Protein AF-A0A6A6DYI1-F1 (afdb_monomer_lite)

Sequence (62 aa):
RAQAITLYTEGVPNSRIRKATGLGRSIIKDIVKEAKARGYNPEVSKTVIIAHVIDKPRSGRP

Secondary structure (DSSP, 8-state):
-HHHHHHHHTT--HHHHHHHH---HHHHHHHHHHHHHTT--TTT-----GGGG---------

Foldseek 3Di:
DLQLLLCVLVVNDPVVSCVVPVDDPVRSVVLNVQLVVVPDDCVVDSDRDCVSVPDDPPPDDD

pLDDT: mean 74.63, std 11.12, range [52.41, 87.62]

Organism: NCBI:txid1314779

Structure (mmCIF, N/CA/C/O backbone):
data_AF-A0A6A6DYI1-F1
#
_entry.id   AF-A0A6A6DYI1-F1
#
loop_
_atom_site.group_PDB
_atom_site.id
_atom_site.type_symbol
_atom_site.label_atom_id
_atom_site.label_alt_id
_atom_site.label_comp_id
_atom_site.label_asym_id
_atom_site.label_entity_id
_atom_site.label_seq_id
_atom_site.pdbx_PDB_ins_code
_atom_site.Cartn_x
_atom_site.Cartn_y
_atom_site.Cartn_z
_atom_site.occupancy
_atom_site.B_iso_or_equiv
_atom_site.auth_seq_id
_atom_site.auth_comp_id
_atom_site.auth_asym_id
_atom_site.auth_atom_id
_atom_site.pdbx_PDB_model_num
ATOM 1 N N . ARG A 1 1 ? 0.491 -3.130 -7.800 1.00 73.19 1 ARG A N 1
ATOM 2 C CA . ARG A 1 1 ? 0.407 -1.984 -6.855 1.00 73.19 1 ARG A CA 1
ATOM 3 C C . ARG A 1 1 ? -0.699 -2.166 -5.808 1.00 73.19 1 ARG A C 1
ATOM 5 O O . ARG A 1 1 ? -0.384 -2.034 -4.636 1.00 73.19 1 ARG A O 1
ATOM 12 N N . ALA A 1 2 ? -1.929 -2.547 -6.187 1.00 74.44 2 ALA A N 1
ATOM 13 C CA . ALA A 1 2 ? -3.018 -2.823 -5.234 1.00 74.44 2 ALA A CA 1
ATOM 14 C C . ALA A 1 2 ? -2.626 -3.874 -4.179 1.00 74.44 2 ALA A C 1
ATOM 16 O O . ALA A 1 2 ? -2.661 -3.587 -2.992 1.00 74.44 2 ALA A O 1
ATOM 17 N N . GLN A 1 3 ? -2.081 -5.015 -4.620 1.00 78.38 3 GLN A N 1
ATOM 18 C CA . GLN A 1 3 ? -1.521 -6.039 -3.726 1.00 78.38 3 GLN A CA 1
ATOM 19 C C . GLN A 1 3 ? -0.441 -5.497 -2.775 1.00 78.38 3 GLN A C 1
ATOM 21 O O . GLN A 1 3 ? -0.373 -5.908 -1.627 1.00 78.38 3 GLN A O 1
ATOM 26 N N . ALA A 1 4 ? 0.400 -4.558 -3.226 1.00 81.50 4 ALA A N 1
ATOM 27 C CA . ALA A 1 4 ? 1.434 -3.974 -2.373 1.00 81.50 4 ALA A CA 1
ATOM 28 C C . ALA A 1 4 ? 0.830 -3.107 -1.263 1.00 81.50 4 ALA A C 1
ATOM 30 O O . ALA A 1 4 ? 1.322 -3.151 -0.142 1.00 81.50 4 ALA A O 1
ATOM 31 N N . ILE A 1 5 ? -0.235 -2.355 -1.566 1.00 80.44 5 ILE A N 1
ATOM 32 C CA . ILE A 1 5 ? -0.987 -1.578 -0.572 1.00 80.44 5 ILE A CA 1
ATOM 33 C C . ILE A 1 5 ? -1.627 -2.527 0.437 1.00 80.44 5 ILE A C 1
ATOM 35 O O . ILE A 1 5 ? -1.427 -2.336 1.630 1.00 80.44 5 ILE A O 1
ATOM 39 N N . THR A 1 6 ? -2.326 -3.564 -0.033 1.00 82.25 6 THR A N 1
ATOM 40 C CA . THR A 1 6 ? -3.000 -4.545 0.829 1.00 82.25 6 THR A CA 1
ATOM 41 C C . THR A 1 6 ? -2.015 -5.219 1.780 1.00 82.25 6 THR A C 1
ATOM 43 O O . THR A 1 6 ? -2.187 -5.150 2.995 1.00 82.25 6 THR A O 1
ATOM 46 N N . LEU A 1 7 ? -0.917 -5.767 1.250 1.00 84.00 7 LEU A N 1
ATOM 47 C CA . LEU A 1 7 ? 0.111 -6.418 2.064 1.00 84.00 7 LEU A CA 1
ATOM 48 C C . LEU A 1 7 ? 0.773 -5.432 3.040 1.00 84.00 7 LEU A C 1
ATOM 50 O O . LEU A 1 7 ? 1.071 -5.788 4.177 1.00 84.00 7 LEU A O 1
ATOM 54 N N . TYR A 1 8 ? 0.987 -4.180 2.624 1.00 82.94 8 TYR A N 1
ATOM 55 C CA . TYR A 1 8 ? 1.526 -3.144 3.507 1.00 82.94 8 TYR A CA 1
ATOM 56 C C . TYR A 1 8 ? 0.567 -2.828 4.659 1.00 82.94 8 TYR A C 1
ATOM 58 O O . TYR A 1 8 ? 1.005 -2.669 5.796 1.00 82.94 8 TYR A O 1
ATOM 66 N N . THR A 1 9 ? -0.737 -2.766 4.389 1.00 79.69 9 THR A N 1
ATOM 67 C CA . THR A 1 9 ? -1.758 -2.515 5.416 1.00 79.69 9 THR A CA 1
ATOM 68 C C . THR A 1 9 ? -1.997 -3.695 6.340 1.00 79.69 9 THR A C 1
ATOM 70 O O . THR A 1 9 ? -2.319 -3.491 7.503 1.00 79.69 9 THR A O 1
ATOM 73 N N . GLU A 1 10 ? -1.770 -4.916 5.864 1.00 82.31 10 GLU A N 1
ATOM 74 C CA . GLU A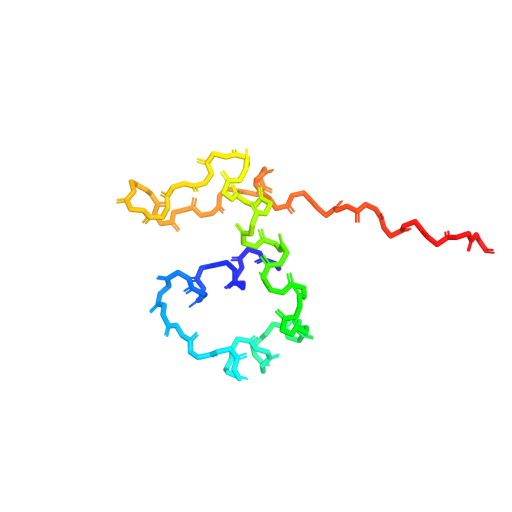 1 10 ? -1.777 -6.130 6.687 1.00 82.31 10 GLU A CA 1
ATOM 75 C C . GLU A 1 10 ? -0.524 -6.254 7.575 1.00 82.31 10 GLU A C 1
ATOM 77 O O . GLU A 1 10 ? -0.385 -7.219 8.322 1.00 82.31 10 GLU A O 1
ATOM 82 N N . GLY A 1 11 ? 0.403 -5.290 7.512 1.00 83.38 11 GLY A N 1
ATOM 83 C CA . GLY A 1 11 ? 1.623 -5.289 8.320 1.00 83.38 11 GLY A CA 1
ATOM 84 C C . GLY A 1 11 ? 2.701 -6.245 7.807 1.00 83.38 11 GLY A C 1
ATOM 85 O O . GLY A 1 11 ? 3.659 -6.546 8.523 1.00 83.38 11 GLY A O 1
ATOM 86 N N . VAL A 1 12 ? 2.587 -6.723 6.564 1.00 85.88 12 VAL A N 1
ATOM 87 C CA . VAL A 1 12 ? 3.582 -7.618 5.972 1.00 85.88 12 VAL A CA 1
ATOM 88 C C . VAL A 1 12 ? 4.922 -6.880 5.843 1.00 85.88 12 VAL A C 1
ATOM 90 O O . VAL A 1 12 ? 4.976 -5.751 5.346 1.00 85.88 12 VAL A O 1
ATOM 93 N N . PRO A 1 13 ? 6.052 -7.502 6.228 1.00 86.44 13 PRO A N 1
ATOM 94 C CA . PRO A 1 13 ? 7.357 -6.876 6.082 1.00 86.44 13 PRO A CA 1
ATOM 95 C C . PRO A 1 13 ? 7.655 -6.487 4.631 1.00 86.44 13 PRO A C 1
ATOM 97 O O . PRO A 1 13 ? 7.484 -7.287 3.708 1.00 86.44 13 PRO A O 1
ATOM 100 N N . ASN A 1 14 ? 8.218 -5.290 4.431 1.00 83.44 14 ASN A N 1
ATOM 101 C CA . ASN A 1 14 ? 8.575 -4.760 3.106 1.00 83.44 14 ASN A CA 1
ATOM 102 C C . ASN A 1 14 ? 9.426 -5.728 2.259 1.00 83.44 14 ASN A C 1
ATOM 104 O O . ASN A 1 14 ? 9.339 -5.712 1.034 1.00 83.44 14 ASN A O 1
ATOM 108 N N . SER A 1 15 ? 10.243 -6.580 2.887 1.00 85.62 15 SER A N 1
ATOM 109 C CA . SER A 1 15 ? 11.038 -7.608 2.200 1.00 85.62 15 SER A CA 1
ATOM 110 C C . SER A 1 15 ? 10.169 -8.657 1.497 1.00 85.62 15 SER A C 1
ATOM 112 O O . SER A 1 15 ? 10.475 -9.046 0.369 1.00 85.62 15 SER A O 1
ATOM 114 N N . ARG A 1 16 ? 9.070 -9.082 2.130 1.00 86.38 16 ARG A N 1
ATOM 115 C CA . ARG A 1 16 ? 8.093 -10.015 1.556 1.00 86.38 16 ARG A CA 1
ATOM 116 C C . ARG A 1 16 ? 7.233 -9.332 0.501 1.00 86.38 16 ARG A C 1
ATOM 118 O O . ARG A 1 16 ? 7.042 -9.905 -0.564 1.00 86.38 16 ARG A O 1
ATOM 125 N N . ILE A 1 17 ? 6.819 -8.085 0.736 1.00 85.38 17 ILE A N 1
ATOM 126 C CA . ILE A 1 17 ? 6.081 -7.291 -0.262 1.00 85.38 17 ILE A CA 1
ATOM 127 C C . ILE A 1 17 ? 6.919 -7.116 -1.529 1.00 85.38 17 ILE A C 1
ATOM 129 O O . ILE A 1 17 ? 6.417 -7.313 -2.634 1.00 85.38 17 ILE A O 1
ATOM 133 N N . ARG A 1 18 ? 8.216 -6.818 -1.384 1.00 86.50 18 ARG A N 1
ATOM 134 C CA . ARG A 1 18 ? 9.147 -6.716 -2.513 1.00 86.50 18 ARG A CA 1
ATOM 135 C C . ARG A 1 18 ? 9.263 -8.032 -3.277 1.00 86.50 18 ARG A C 1
ATOM 137 O O . ARG A 1 18 ? 9.245 -8.007 -4.499 1.00 86.50 18 ARG A O 1
ATOM 144 N N . LYS A 1 19 ? 9.363 -9.168 -2.578 1.00 87.62 19 LYS A N 1
ATOM 145 C CA . LYS A 1 19 ? 9.402 -10.493 -3.221 1.00 87.62 19 LYS A CA 1
ATOM 146 C C . LYS A 1 19 ? 8.102 -10.815 -3.964 1.00 87.62 19 LYS A C 1
ATOM 148 O O . LYS A 1 19 ? 8.167 -11.346 -5.061 1.00 87.62 19 LYS A O 1
ATOM 153 N N . ALA A 1 20 ? 6.952 -10.474 -3.387 1.00 83.50 20 ALA A N 1
ATOM 154 C CA . ALA A 1 20 ? 5.644 -10.777 -3.964 1.00 83.50 20 ALA A CA 1
ATOM 155 C C . ALA A 1 20 ? 5.271 -9.858 -5.138 1.00 83.50 20 ALA A C 1
ATOM 157 O O . ALA A 1 20 ? 4.641 -10.295 -6.091 1.00 83.50 20 ALA A O 1
ATOM 158 N N . THR A 1 21 ? 5.641 -8.577 -5.069 1.00 82.25 21 THR A N 1
ATOM 159 C CA . THR A 1 21 ? 5.168 -7.550 -6.016 1.00 82.25 21 THR A CA 1
ATOM 160 C C . THR A 1 21 ? 6.251 -7.035 -6.959 1.00 82.25 21 THR A C 1
ATOM 162 O O . THR A 1 21 ? 5.944 -6.293 -7.888 1.00 82.25 21 THR A O 1
ATOM 165 N N . GLY A 1 22 ? 7.521 -7.358 -6.699 1.00 85.00 22 GLY A N 1
ATOM 166 C CA . GLY A 1 22 ? 8.675 -6.831 -7.433 1.00 85.00 22 GLY A CA 1
ATOM 167 C C . GLY A 1 22 ? 8.943 -5.338 -7.203 1.00 85.00 22 GLY A C 1
ATOM 168 O O . GLY A 1 22 ? 9.886 -4.789 -7.768 1.00 85.00 22 GLY A O 1
ATOM 169 N N . LEU A 1 23 ? 8.140 -4.654 -6.380 1.00 83.38 23 LEU A N 1
ATOM 170 C CA . LEU A 1 23 ? 8.242 -3.209 -6.195 1.00 83.38 23 LEU A CA 1
ATOM 171 C C . LEU A 1 23 ? 9.330 -2.838 -5.186 1.00 83.38 23 LEU A C 1
ATOM 173 O O . LEU A 1 23 ? 9.444 -3.414 -4.102 1.00 83.38 23 LEU A O 1
ATOM 177 N N . GLY A 1 24 ? 10.110 -1.814 -5.531 1.00 82.31 24 GLY A N 1
ATOM 178 C CA . GLY A 1 24 ? 11.084 -1.217 -4.625 1.00 82.31 24 GLY A CA 1
ATOM 179 C C . GLY A 1 24 ? 10.421 -0.594 -3.393 1.00 82.31 24 GLY A C 1
ATOM 180 O O . GLY A 1 24 ? 9.277 -0.144 -3.436 1.00 82.31 24 GLY A O 1
ATOM 181 N N . ARG A 1 25 ? 11.168 -0.516 -2.286 1.00 82.94 25 ARG A N 1
ATOM 182 C CA . ARG A 1 25 ? 10.670 0.022 -1.007 1.00 82.94 25 ARG A CA 1
ATOM 183 C C . ARG A 1 25 ? 10.124 1.449 -1.135 1.00 82.94 25 ARG A C 1
ATOM 185 O O . ARG A 1 25 ? 9.098 1.752 -0.535 1.00 82.94 25 ARG A O 1
ATOM 192 N N . SER A 1 26 ? 10.799 2.304 -1.905 1.00 84.25 26 SER A N 1
ATOM 193 C CA . SER A 1 26 ? 10.367 3.688 -2.146 1.00 84.25 26 SER A CA 1
ATOM 194 C C . SER A 1 26 ? 9.026 3.725 -2.872 1.00 84.25 26 SER A C 1
ATOM 196 O O . SER A 1 26 ? 8.093 4.358 -2.399 1.00 84.25 26 SER A O 1
ATOM 198 N N . ILE A 1 27 ? 8.886 2.912 -3.924 1.00 83.69 27 ILE A N 1
ATOM 199 C CA . ILE A 1 27 ? 7.654 2.805 -4.712 1.00 83.69 27 ILE A CA 1
ATOM 200 C C . ILE A 1 27 ? 6.481 2.340 -3.839 1.00 83.69 27 ILE A C 1
ATOM 202 O O . ILE A 1 27 ? 5.392 2.894 -3.933 1.00 83.69 27 ILE A O 1
ATOM 206 N N . ILE A 1 28 ? 6.694 1.361 -2.953 1.00 83.56 28 ILE A N 1
ATOM 207 C CA . ILE A 1 28 ? 5.657 0.895 -2.017 1.00 83.56 28 ILE A CA 1
ATOM 208 C C . ILE A 1 28 ? 5.186 2.046 -1.115 1.00 83.56 28 ILE A C 1
ATOM 210 O O . ILE A 1 28 ? 3.982 2.256 -0.977 1.00 83.56 28 ILE A O 1
ATOM 214 N N . LYS A 1 29 ? 6.116 2.822 -0.542 1.00 84.31 29 LYS A N 1
ATOM 215 C CA . LYS A 1 29 ? 5.773 3.985 0.293 1.00 84.31 29 LYS A CA 1
ATOM 216 C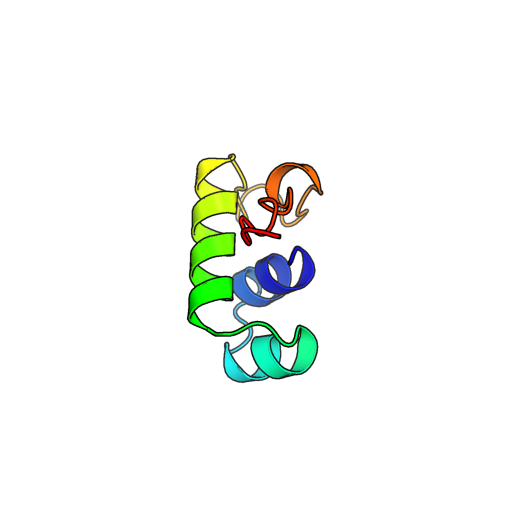 C . LYS A 1 29 ? 5.008 5.052 -0.487 1.00 84.31 29 LYS A C 1
ATOM 218 O O . LYS A 1 29 ? 4.014 5.562 0.023 1.00 84.31 29 LYS A O 1
ATOM 223 N N . ASP A 1 30 ? 5.451 5.364 -1.701 1.00 85.00 30 ASP A N 1
ATOM 224 C CA . ASP A 1 30 ? 4.830 6.389 -2.542 1.00 85.00 30 ASP A CA 1
ATOM 225 C C . ASP A 1 30 ? 3.399 6.006 -2.913 1.00 85.00 30 ASP A C 1
ATOM 227 O O . ASP A 1 30 ? 2.485 6.812 -2.765 1.00 85.00 30 ASP A O 1
ATOM 231 N N . ILE A 1 31 ? 3.186 4.745 -3.296 1.00 83.12 31 ILE A N 1
ATOM 232 C CA . ILE A 1 31 ? 1.860 4.216 -3.622 1.00 83.12 31 ILE A CA 1
ATOM 233 C C . ILE A 1 31 ? 0.938 4.257 -2.401 1.00 83.12 31 ILE A C 1
ATOM 235 O O . ILE A 1 31 ? -0.221 4.639 -2.528 1.00 83.12 31 ILE A O 1
ATOM 239 N N . VAL A 1 32 ? 1.423 3.880 -1.213 1.00 81.12 32 VAL A N 1
ATOM 240 C CA . VAL A 1 32 ? 0.614 3.938 0.017 1.00 81.12 32 VAL A CA 1
ATOM 241 C C . VAL A 1 32 ? 0.264 5.386 0.368 1.00 81.12 32 VAL A C 1
ATOM 243 O O . VAL A 1 32 ? -0.872 5.667 0.750 1.00 81.12 32 VAL A O 1
ATOM 246 N N . LYS A 1 33 ? 1.214 6.315 0.220 1.00 84.12 33 LYS A N 1
ATOM 247 C CA . LYS A 1 33 ? 0.987 7.750 0.437 1.00 84.12 33 LYS A CA 1
ATOM 248 C C . LYS A 1 33 ? -0.055 8.301 -0.538 1.00 84.12 33 LYS A C 1
ATOM 250 O O . LYS A 1 33 ? -0.960 9.017 -0.121 1.00 84.12 33 LYS A O 1
ATOM 255 N N . GLU A 1 34 ? 0.052 7.945 -1.813 1.00 83.44 34 GLU A N 1
ATOM 256 C CA . GLU A 1 34 ? -0.879 8.359 -2.861 1.00 83.44 34 GLU A CA 1
ATOM 257 C C . GLU A 1 34 ? -2.275 7.757 -2.657 1.00 83.44 34 GLU A C 1
ATOM 259 O O . GLU A 1 34 ? -3.266 8.477 -2.748 1.00 83.44 34 GLU A O 1
ATOM 264 N N . ALA A 1 35 ? -2.366 6.476 -2.293 1.00 80.81 35 ALA A N 1
ATOM 265 C CA . ALA A 1 35 ? -3.635 5.829 -1.976 1.00 80.81 35 ALA A CA 1
ATOM 266 C C . ALA A 1 35 ? -4.350 6.543 -0.819 1.00 80.81 35 ALA A C 1
ATOM 268 O O . ALA A 1 35 ? -5.529 6.872 -0.945 1.00 80.81 35 ALA A O 1
ATOM 269 N N . LYS A 1 36 ? -3.631 6.861 0.271 1.00 80.69 36 LYS A N 1
ATOM 270 C CA . LYS A 1 36 ? -4.176 7.643 1.396 1.00 80.69 36 LYS A CA 1
ATOM 271 C C . LYS A 1 36 ? -4.652 9.028 0.959 1.00 80.69 36 LYS A C 1
ATOM 273 O O . LYS A 1 36 ? -5.747 9.435 1.329 1.00 80.69 36 LYS A O 1
ATOM 278 N N . ALA A 1 37 ? -3.868 9.729 0.137 1.00 81.88 37 ALA A N 1
ATOM 279 C CA . ALA A 1 37 ? -4.251 11.038 -0.397 1.00 81.88 37 ALA A CA 1
ATOM 280 C C . ALA A 1 37 ? -5.519 10.978 -1.270 1.00 81.88 37 ALA A C 1
ATOM 282 O O . ALA A 1 37 ? -6.272 11.943 -1.328 1.00 81.88 37 ALA A O 1
ATOM 283 N N . ARG A 1 38 ? -5.779 9.835 -1.916 1.00 79.56 38 ARG A N 1
ATOM 284 C CA . ARG A 1 38 ? -6.985 9.576 -2.716 1.00 79.56 38 ARG A CA 1
ATOM 285 C C . ARG A 1 38 ? -8.168 9.037 -1.899 1.00 79.56 38 ARG A C 1
ATOM 287 O O . ARG A 1 38 ? -9.149 8.608 -2.499 1.00 79.56 38 ARG A O 1
ATOM 294 N N . GLY A 1 39 ? -8.084 9.028 -0.567 1.00 75.31 39 GLY A N 1
ATOM 295 C CA . GLY A 1 39 ? -9.180 8.614 0.314 1.00 75.31 39 GLY A CA 1
ATOM 296 C C . GLY A 1 39 ? -9.197 7.130 0.689 1.00 75.31 39 GLY A C 1
ATOM 297 O O . GLY A 1 39 ? -10.176 6.671 1.272 1.00 75.31 39 GLY A O 1
ATOM 298 N N . TYR A 1 40 ? -8.135 6.369 0.400 1.00 75.44 40 TYR A N 1
ATOM 299 C CA . TYR A 1 40 ? -8.023 5.004 0.913 1.00 75.44 40 TYR A CA 1
ATOM 300 C C . TYR A 1 40 ? -7.854 5.029 2.436 1.00 75.44 40 TYR A C 1
ATOM 302 O O . TYR A 1 40 ? -6.815 5.462 2.948 1.00 75.44 40 TYR A O 1
ATOM 310 N N . ASN A 1 41 ? -8.866 4.530 3.149 1.00 71.38 41 ASN A N 1
ATOM 311 C CA . ASN A 1 41 ? -8.818 4.337 4.589 1.00 71.38 41 ASN A CA 1
ATOM 312 C C . ASN A 1 41 ? -8.791 2.834 4.931 1.00 71.38 41 ASN A C 1
ATOM 314 O O . ASN A 1 41 ? -9.844 2.192 4.910 1.00 71.38 41 ASN A O 1
ATOM 318 N N . PRO A 1 42 ? -7.617 2.276 5.283 1.00 68.06 42 PRO A N 1
ATOM 319 C CA . PRO A 1 42 ? -7.480 0.855 5.591 1.00 68.06 42 PRO A CA 1
ATOM 320 C C . PRO A 1 42 ? -8.191 0.416 6.878 1.00 68.06 42 PRO A C 1
ATOM 322 O O . PRO A 1 42 ? -8.397 -0.782 7.062 1.00 68.06 42 PRO A O 1
ATOM 325 N N . GLU A 1 43 ? -8.565 1.351 7.756 1.00 67.44 43 GLU A N 1
ATOM 326 C CA . GLU A 1 43 ? -9.313 1.058 8.988 1.00 67.44 43 GLU A CA 1
ATOM 327 C C . GLU A 1 43 ? -10.819 0.927 8.724 1.00 67.44 43 GLU A C 1
ATOM 329 O O . GLU A 1 43 ? -11.498 0.162 9.401 1.00 67.44 43 GLU A O 1
ATOM 334 N N . VAL A 1 44 ? -11.333 1.631 7.708 1.00 62.88 44 VAL A N 1
ATOM 335 C CA . VAL A 1 44 ? -12.763 1.645 7.345 1.00 62.88 44 VAL A CA 1
ATOM 336 C C . VAL A 1 44 ? -13.080 0.615 6.260 1.00 62.88 44 VAL A C 1
ATOM 338 O O . VAL A 1 44 ? -14.133 -0.015 6.290 1.00 62.88 44 VAL A O 1
ATOM 341 N N . SER A 1 45 ? -12.173 0.408 5.301 1.00 59.94 45 SER A N 1
ATOM 342 C CA . SER A 1 45 ? -12.308 -0.630 4.280 1.00 59.94 45 SER A CA 1
ATOM 343 C C . SER A 1 45 ? -10.939 -1.126 3.832 1.00 59.94 45 SER A C 1
ATOM 345 O O . SER A 1 45 ? -10.134 -0.385 3.271 1.00 59.94 45 SER A O 1
ATOM 347 N N . LYS A 1 46 ? -10.695 -2.428 4.008 1.00 63.53 46 LYS A N 1
ATOM 348 C CA . LYS A 1 46 ? -9.490 -3.111 3.501 1.00 63.53 46 LYS A CA 1
ATOM 349 C C . LYS A 1 46 ? -9.484 -3.250 1.972 1.00 63.53 46 LYS A C 1
ATOM 351 O O . LYS A 1 46 ? -8.525 -3.759 1.392 1.00 63.53 46 LYS A O 1
ATOM 356 N N . THR A 1 47 ? -10.560 -2.829 1.307 1.00 60.72 47 THR A N 1
ATOM 357 C CA . THR A 1 47 ? -10.740 -3.018 -0.130 1.00 60.72 47 THR A CA 1
ATOM 358 C C . THR A 1 47 ? -10.025 -1.908 -0.888 1.00 60.72 47 THR A C 1
ATOM 360 O O . THR A 1 47 ? -10.476 -0.766 -0.938 1.00 60.72 47 THR A O 1
ATOM 363 N N . VAL A 1 48 ? -8.895 -2.244 -1.506 1.00 61.00 48 VAL A N 1
ATOM 364 C CA . VAL A 1 48 ? -8.180 -1.327 -2.396 1.00 61.00 48 VAL A CA 1
ATOM 365 C C . VAL A 1 48 ? -8.925 -1.263 -3.732 1.00 61.00 48 VAL A C 1
ATOM 367 O O . VAL A 1 48 ? -8.763 -2.131 -4.588 1.00 61.00 48 VAL A O 1
ATOM 370 N N . ILE A 1 49 ? -9.750 -0.232 -3.920 1.00 62.28 49 ILE A N 1
ATOM 371 C CA . ILE A 1 49 ? -10.421 0.033 -5.199 1.00 62.28 49 ILE A CA 1
ATOM 372 C C . ILE A 1 49 ? -9.364 0.453 -6.231 1.00 62.28 49 ILE A C 1
ATOM 374 O O . ILE A 1 49 ? -8.497 1.280 -5.940 1.00 62.28 49 ILE A O 1
ATOM 378 N N . ILE A 1 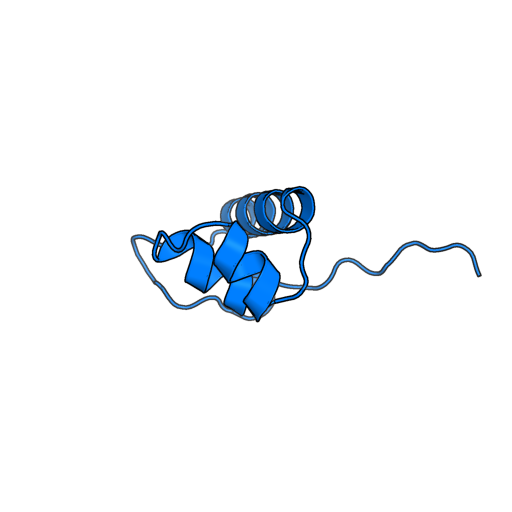50 ? -9.449 -0.087 -7.453 1.00 57.81 50 ILE A N 1
ATOM 379 C CA . ILE A 1 50 ? -8.525 0.179 -8.577 1.00 57.81 50 ILE A CA 1
ATOM 380 C C . ILE A 1 50 ? -8.316 1.693 -8.809 1.00 57.81 50 ILE A C 1
ATOM 382 O O . ILE A 1 50 ? -7.213 2.118 -9.149 1.00 57.81 50 ILE A O 1
ATOM 386 N N . ALA A 1 51 ? -9.323 2.526 -8.524 1.00 57.09 51 ALA A N 1
ATOM 387 C CA . ALA A 1 51 ? -9.257 3.989 -8.602 1.00 57.09 51 ALA A CA 1
ATOM 388 C C . ALA A 1 51 ? -8.162 4.629 -7.713 1.00 57.09 51 ALA A C 1
ATOM 390 O O . ALA A 1 51 ? -7.534 5.624 -8.092 1.00 57.09 51 ALA A O 1
ATOM 391 N N . HIS A 1 52 ? -7.842 4.040 -6.557 1.00 55.84 52 HIS A N 1
ATOM 392 C CA . HIS A 1 52 ? -6.741 4.508 -5.701 1.00 55.84 52 HIS A CA 1
ATOM 393 C C . HIS A 1 52 ? -5.358 4.123 -6.243 1.00 55.84 52 HIS A C 1
ATOM 395 O O . HIS A 1 52 ? -4.338 4.580 -5.733 1.00 55.84 52 HIS A O 1
ATOM 401 N N . VAL A 1 53 ? -5.326 3.295 -7.287 1.00 59.56 53 VAL A N 1
ATOM 402 C CA . VAL A 1 53 ? -4.137 2.647 -7.840 1.00 59.56 53 VAL A CA 1
ATOM 403 C C . VAL A 1 53 ? -4.006 2.943 -9.336 1.00 59.56 53 VAL A C 1
ATOM 405 O O . VAL A 1 53 ? -3.465 2.137 -10.084 1.00 59.56 53 VAL A O 1
ATOM 408 N N . ILE A 1 54 ? -4.508 4.089 -9.808 1.00 60.78 54 ILE A N 1
ATOM 409 C CA . ILE A 1 54 ? -4.244 4.507 -1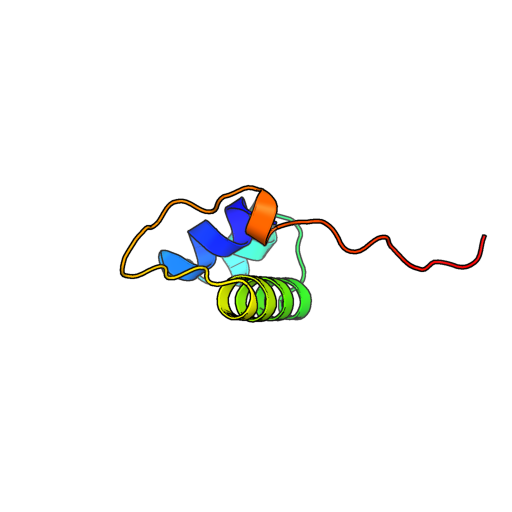1.193 1.00 60.78 54 ILE A CA 1
ATOM 410 C C . ILE A 1 54 ? -2.729 4.643 -11.358 1.00 60.78 54 ILE A C 1
ATOM 412 O O . ILE A 1 54 ? -2.101 5.453 -10.667 1.00 60.78 54 ILE A O 1
ATOM 416 N N . ASP A 1 55 ? -2.160 3.832 -12.251 1.00 57.09 55 ASP A N 1
ATOM 417 C CA . ASP A 1 55 ? -0.762 3.916 -12.645 1.00 57.09 55 ASP A CA 1
ATOM 418 C C . ASP A 1 55 ? -0.513 5.297 -13.243 1.00 57.09 55 ASP A C 1
ATOM 420 O O . ASP A 1 55 ? -1.063 5.665 -14.281 1.00 57.09 55 ASP A O 1
ATOM 424 N N . LYS A 1 56 ? 0.332 6.084 -12.572 1.00 62.19 56 LYS A N 1
ATOM 425 C CA . LYS A 1 56 ? 0.895 7.278 -13.192 1.00 62.19 56 LYS A CA 1
ATOM 426 C C . LYS A 1 56 ? 1.601 6.818 -14.475 1.00 62.19 56 LYS A C 1
ATOM 428 O O . LYS A 1 56 ? 2.435 5.909 -14.373 1.00 62.19 56 LYS A O 1
ATOM 433 N N . PRO A 1 57 ? 1.296 7.396 -15.652 1.00 56.56 57 PRO A N 1
ATOM 434 C CA . PRO A 1 57 ? 2.017 7.050 -16.865 1.00 56.56 57 PRO A CA 1
ATOM 435 C C . PRO A 1 57 ? 3.507 7.260 -16.601 1.00 56.56 57 PRO A C 1
ATOM 437 O O . PRO A 1 57 ? 3.907 8.270 -16.013 1.00 56.56 57 PRO A O 1
ATOM 440 N N . ARG A 1 58 ? 4.331 6.273 -16.969 1.00 54.81 58 ARG A N 1
ATOM 441 C CA . ARG A 1 58 ? 5.785 6.432 -16.945 1.00 54.81 58 ARG A CA 1
ATOM 442 C C . ARG A 1 58 ? 6.098 7.554 -17.923 1.00 54.81 58 ARG A C 1
ATOM 444 O O . ARG A 1 58 ? 6.068 7.336 -19.127 1.00 54.81 58 ARG A O 1
ATOM 451 N N . SER A 1 59 ? 6.349 8.754 -17.409 1.00 59.47 59 SER A N 1
ATOM 452 C CA . SER A 1 59 ? 6.837 9.877 -18.200 1.00 59.47 59 SER A CA 1
ATOM 453 C C . SER A 1 59 ? 8.290 9.586 -18.582 1.00 59.47 59 SER A C 1
ATOM 455 O O . SER A 1 59 ? 9.225 10.082 -17.958 1.00 59.47 59 SER A O 1
ATOM 457 N N . GLY A 1 60 ? 8.468 8.686 -19.543 1.00 52.41 60 GLY A N 1
ATOM 458 C CA . GLY A 1 60 ? 9.705 8.492 -20.276 1.00 52.41 60 GLY A CA 1
ATOM 459 C C . GLY A 1 60 ? 9.543 9.190 -21.614 1.00 52.41 60 GLY A C 1
ATOM 460 O O . GLY A 1 60 ? 8.598 8.902 -22.344 1.00 52.41 60 GLY A O 1
ATOM 461 N N . ARG A 1 61 ? 10.428 1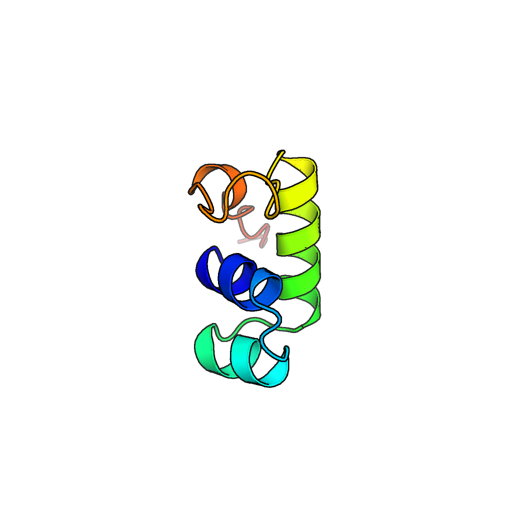0.146 -21.896 1.00 56.09 61 ARG A N 1
ATOM 462 C CA . ARG A 1 61 ? 10.625 10.687 -23.244 1.00 56.09 61 ARG A CA 1
ATOM 463 C C . ARG A 1 61 ? 10.879 9.501 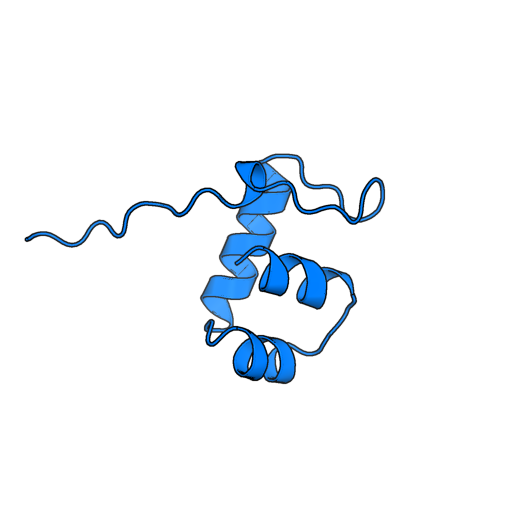-24.202 1.00 56.09 61 ARG A C 1
ATOM 465 O O . ARG A 1 61 ? 11.568 8.580 -23.757 1.00 56.09 61 ARG A O 1
ATOM 472 N N . PRO A 1 62 ? 10.286 9.498 -25.413 1.00 64.62 62 PRO A N 1
ATOM 473 C CA . PRO A 1 62 ? 10.379 8.387 -26.364 1.00 64.62 62 PRO A CA 1
ATOM 474 C C . PRO A 1 62 ? 11.820 8.004 -26.703 1.00 64.62 62 PRO A C 1
ATOM 476 O O . PRO A 1 62 ? 12.695 8.901 -26.643 1.00 64.62 62 PRO A O 1
#

Radius of gyration: 11.89 Å; chains: 1; bounding box: 24×22×35 Å